Protein AF-A0A352X7N2-F1 (afdb_monomer_lite)

Sequence (103 aa):
MSLSSENVIYSPNGKWGIVISHEWHGMLGGSVAFIEQIHQSIPNLEQQVYDFIEDRLRRHENGKFGSTVVKTLPKMLMHVYGQTKAEKILQDIGINRKYWQTG

Structure (mmCIF, N/CA/C/O backbone):
data_AF-A0A352X7N2-F1
#
_entry.id   AF-A0A352X7N2-F1
#
loop_
_atom_site.group_PDB
_atom_site.id
_atom_site.type_symbol
_atom_site.label_atom_id
_atom_site.label_alt_id
_atom_site.label_comp_id
_atom_site.label_asym_id
_atom_site.label_entity_id
_atom_site.label_seq_id
_atom_site.pdbx_PDB_ins_code
_atom_site.Cartn_x
_atom_site.Cartn_y
_atom_site.Cartn_z
_atom_site.occupancy
_atom_site.B_iso_or_equiv
_atom_site.auth_seq_id
_atom_site.auth_comp_id
_atom_site.auth_asym_id
_atom_site.auth_atom_id
_atom_site.pdbx_PDB_model_num
ATOM 1 N N . MET A 1 1 ? -24.508 1.104 -20.605 1.00 39.22 1 MET A N 1
ATOM 2 C CA . MET A 1 1 ? -23.864 2.028 -19.647 1.00 39.22 1 MET A CA 1
ATOM 3 C C . MET A 1 1 ? -23.370 1.196 -18.477 1.00 39.22 1 MET A C 1
ATOM 5 O O . MET A 1 1 ? -24.199 0.644 -17.772 1.00 39.22 1 MET A O 1
ATOM 9 N N . SER A 1 2 ? -22.058 1.010 -18.328 1.00 48.53 2 SER A N 1
ATOM 10 C CA . SER A 1 2 ? -21.489 0.379 -17.131 1.00 48.53 2 SER A CA 1
ATOM 11 C C . SER A 1 2 ? -21.105 1.507 -16.179 1.00 48.53 2 SER A C 1
ATOM 13 O O . SER A 1 2 ? -20.259 2.331 -16.516 1.00 48.53 2 SER A O 1
ATOM 15 N N . LEU A 1 3 ? -21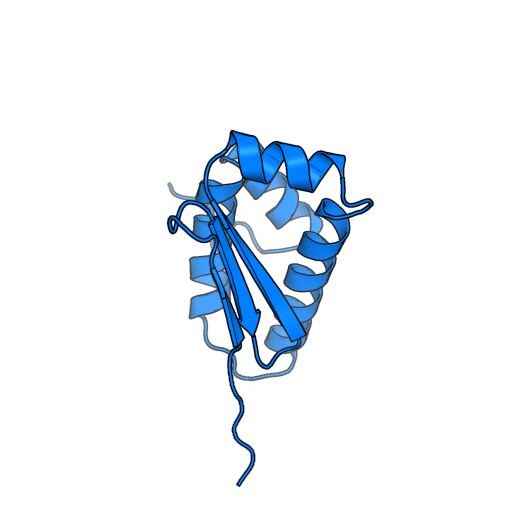.797 1.603 -15.045 1.00 50.47 3 LEU A N 1
ATOM 16 C CA . LEU A 1 3 ? -21.378 2.451 -13.935 1.00 50.47 3 LEU A CA 1
ATOM 17 C C . LEU A 1 3 ? -20.183 1.750 -13.284 1.00 50.47 3 LEU A C 1
ATOM 19 O O . LEU A 1 3 ? -20.355 0.799 -12.526 1.00 50.47 3 LEU A O 1
ATOM 23 N N . SER A 1 4 ? -18.967 2.178 -13.618 1.00 57.44 4 SER A N 1
ATOM 24 C CA . SER A 1 4 ? -17.759 1.820 -12.874 1.00 57.44 4 SER A CA 1
ATOM 25 C C . SER A 1 4 ? -17.793 2.548 -11.527 1.00 57.44 4 SER A C 1
ATOM 27 O O . SER A 1 4 ? -17.158 3.587 -11.356 1.00 57.44 4 SER A O 1
ATOM 29 N N . SER A 1 5 ? -18.630 2.075 -10.606 1.00 65.25 5 SER A N 1
ATOM 30 C CA . SER A 1 5 ? -18.804 2.699 -9.298 1.00 65.25 5 SER A CA 1
ATOM 31 C C . SER A 1 5 ? -17.646 2.321 -8.384 1.00 65.25 5 SER A C 1
ATOM 33 O O . SER A 1 5 ? -17.463 1.153 -8.044 1.00 65.25 5 SER A O 1
ATOM 35 N N . GLU A 1 6 ? -16.875 3.322 -7.974 1.00 76.25 6 GLU A N 1
ATOM 36 C CA . GLU A 1 6 ? -16.030 3.210 -6.791 1.00 76.25 6 GLU A CA 1
ATOM 37 C C . GLU A 1 6 ? -16.937 3.147 -5.562 1.00 76.25 6 GLU A C 1
ATOM 39 O O . GLU A 1 6 ? -17.889 3.921 -5.442 1.00 76.25 6 GLU A O 1
ATOM 44 N N . ASN A 1 7 ? -16.664 2.208 -4.661 1.00 83.94 7 ASN A N 1
ATOM 45 C CA . ASN A 1 7 ? -17.406 2.083 -3.412 1.00 83.94 7 ASN A CA 1
ATOM 46 C C . ASN A 1 7 ? -16.518 2.536 -2.269 1.00 83.94 7 ASN A C 1
ATOM 48 O O . ASN A 1 7 ? -15.351 2.155 -2.210 1.00 83.94 7 ASN A O 1
ATOM 52 N N . VAL A 1 8 ? -17.069 3.32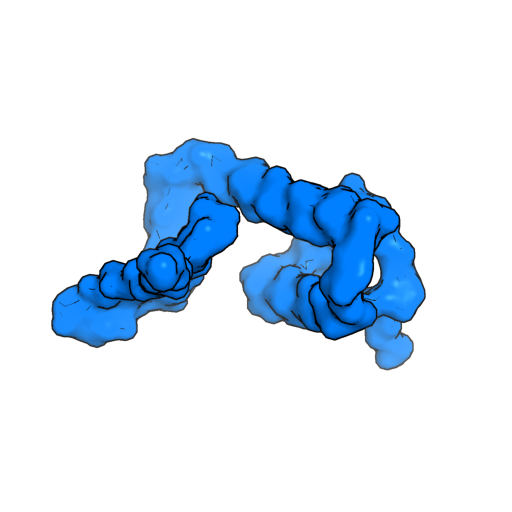0 -1.345 1.00 87.50 8 VAL A N 1
ATOM 53 C CA . VAL A 1 8 ? -16.313 3.770 -0.179 1.00 87.50 8 VAL A CA 1
ATOM 54 C C . VAL A 1 8 ? -17.031 3.378 1.099 1.00 87.50 8 VAL A C 1
ATOM 56 O O . VAL A 1 8 ? -18.214 3.664 1.278 1.00 87.50 8 VAL A O 1
ATOM 59 N N . ILE A 1 9 ? -16.298 2.715 1.988 1.00 90.12 9 ILE A N 1
ATOM 60 C CA . ILE A 1 9 ? -16.733 2.393 3.344 1.00 90.12 9 ILE A CA 1
ATOM 61 C C . ILE A 1 9 ? -16.028 3.366 4.277 1.00 90.12 9 ILE A C 1
ATOM 63 O O . ILE A 1 9 ? -14.802 3.446 4.266 1.00 90.12 9 ILE A O 1
ATOM 67 N N . TYR A 1 10 ? -16.785 4.078 5.103 1.00 91.38 10 TYR A N 1
ATOM 68 C CA . TYR A 1 10 ? -16.239 4.978 6.113 1.00 91.38 10 TYR A CA 1
ATOM 69 C C . TYR A 1 10 ? -16.557 4.463 7.509 1.00 91.38 10 TYR A C 1
ATOM 71 O O . TYR A 1 10 ? -17.616 3.880 7.748 1.00 91.38 10 TYR A O 1
ATOM 79 N N . SER A 1 11 ? -15.661 4.730 8.455 1.00 92.69 11 SER A N 1
ATOM 80 C CA . SER A 1 11 ? -15.991 4.550 9.862 1.00 92.69 11 SER A CA 1
ATOM 81 C C . SER A 1 11 ? -17.022 5.591 10.309 1.00 92.69 11 SER A C 1
ATOM 83 O O . SER A 1 11 ? -17.021 6.706 9.780 1.00 92.69 11 SER A O 1
ATOM 85 N N . PRO A 1 12 ? -17.853 5.295 11.326 1.00 90.19 12 PRO A N 1
ATOM 86 C CA . PRO A 1 12 ? -18.888 6.219 11.802 1.00 90.19 12 PRO A CA 1
ATOM 87 C C . PRO A 1 12 ? -18.385 7.624 12.173 1.00 90.19 12 PRO A C 1
ATOM 89 O O . PRO A 1 12 ? -19.157 8.573 12.162 1.00 90.19 12 PRO A O 1
ATOM 92 N N . ASN A 1 13 ? -17.090 7.761 12.484 1.00 91.69 13 ASN A N 1
ATOM 93 C CA . ASN A 1 13 ? -16.455 9.026 12.864 1.00 91.69 13 ASN A CA 1
ATOM 94 C C . ASN A 1 13 ? -15.363 9.479 11.875 1.00 91.69 13 ASN A C 1
ATOM 96 O O . ASN A 1 13 ? -14.513 10.287 12.240 1.00 91.69 13 ASN A O 1
ATOM 100 N N . GLY A 1 14 ? -15.296 8.899 10.671 1.00 86.75 14 GLY A N 1
ATOM 101 C CA . GLY A 1 14 ? -14.318 9.273 9.640 1.00 86.75 14 GLY A CA 1
ATOM 102 C C . GLY A 1 14 ? -12.849 8.994 9.992 1.00 86.75 14 GLY A C 1
ATOM 103 O O . GLY A 1 14 ? -11.949 9.475 9.315 1.00 86.75 14 GLY A O 1
ATOM 104 N N . LYS A 1 15 ? -12.580 8.213 11.046 1.00 90.75 15 LYS A N 1
ATOM 105 C CA . LYS A 1 15 ? -11.213 7.873 11.489 1.00 90.75 15 LYS A CA 1
ATOM 106 C C . LYS A 1 15 ? -10.490 6.879 10.577 1.00 90.75 15 LYS A C 1
ATOM 108 O O . LYS A 1 15 ? -9.271 6.764 10.653 1.00 90.75 15 LYS A O 1
ATOM 113 N N . TRP A 1 16 ? -11.245 6.134 9.777 1.00 92.44 16 TRP A N 1
ATOM 114 C CA . TRP A 1 16 ? -10.718 5.228 8.766 1.00 92.44 16 TRP A CA 1
ATOM 115 C C . TRP A 1 16 ? -11.709 5.112 7.611 1.00 92.44 16 TRP A C 1
ATOM 117 O O . TRP A 1 16 ? -12.903 5.385 7.783 1.00 92.44 16 TRP A O 1
ATOM 127 N N . GLY A 1 17 ? -11.209 4.704 6.450 1.00 90.81 17 GLY A N 1
ATOM 128 C CA . GLY A 1 17 ? -12.022 4.417 5.278 1.00 90.81 17 GLY A CA 1
ATOM 129 C C . GLY A 1 17 ? -11.359 3.421 4.334 1.00 90.81 17 GLY A C 1
ATOM 130 O O . GLY A 1 17 ? -10.142 3.238 4.365 1.00 90.81 17 GLY A O 1
ATOM 131 N N . ILE A 1 18 ? -12.177 2.776 3.507 1.00 89.44 18 ILE A N 1
ATOM 132 C CA . ILE A 1 18 ? -11.758 1.852 2.453 1.00 89.44 18 ILE A CA 1
ATOM 133 C C . ILE A 1 18 ? -12.376 2.322 1.151 1.00 89.44 18 ILE A C 1
ATOM 135 O O . ILE A 1 18 ? -13.599 2.366 1.047 1.00 89.44 18 ILE A O 1
ATOM 139 N N . VAL A 1 19 ? -11.547 2.628 0.161 1.00 87.81 19 VAL A N 1
ATOM 140 C CA . VAL A 1 19 ? -11.989 2.834 -1.220 1.00 87.81 19 VAL A CA 1
ATOM 141 C C . VAL A 1 19 ? -11.791 1.529 -1.970 1.00 87.81 19 VAL A C 1
ATOM 143 O O . VAL A 1 19 ? -10.673 1.036 -2.050 1.00 87.81 19 VAL A O 1
ATOM 146 N N . ILE A 1 20 ? -12.861 0.975 -2.523 1.00 86.19 20 ILE A N 1
ATOM 147 C CA . ILE A 1 20 ? -12.828 -0.180 -3.414 1.00 86.19 20 ILE A CA 1
ATOM 148 C C . ILE A 1 20 ? -12.934 0.359 -4.835 1.00 86.19 20 ILE A C 1
ATOM 150 O O . ILE A 1 20 ? -13.977 0.875 -5.248 1.00 86.19 20 ILE A O 1
ATOM 154 N N . SER A 1 21 ? -11.826 0.270 -5.560 1.00 80.56 21 SER A N 1
ATOM 155 C CA . SER A 1 21 ? -11.739 0.699 -6.946 1.00 80.56 21 SER A CA 1
ATOM 156 C C . SER A 1 21 ? -12.466 -0.272 -7.875 1.00 80.56 21 SER A C 1
ATOM 158 O O . SER A 1 21 ? -12.577 -1.470 -7.613 1.00 80.56 21 SER A O 1
ATOM 160 N N . HIS A 1 22 ? -12.890 0.248 -9.023 1.00 72.75 22 HIS A N 1
ATOM 161 C CA . HIS A 1 22 ? -13.440 -0.530 -10.130 1.00 72.75 22 HIS A CA 1
ATOM 162 C C . HIS A 1 22 ? -12.432 -1.532 -10.727 1.00 72.75 22 HIS A C 1
ATOM 164 O O . HIS A 1 22 ? -12.828 -2.473 -11.409 1.00 72.75 22 HIS A O 1
ATOM 170 N N . GLU A 1 23 ? -11.136 -1.361 -10.455 1.00 69.19 23 GLU A N 1
ATOM 171 C CA . GLU A 1 23 ? -10.075 -2.296 -10.846 1.00 69.19 23 GLU A CA 1
ATOM 172 C C . GLU A 1 23 ? -9.820 -3.392 -9.787 1.00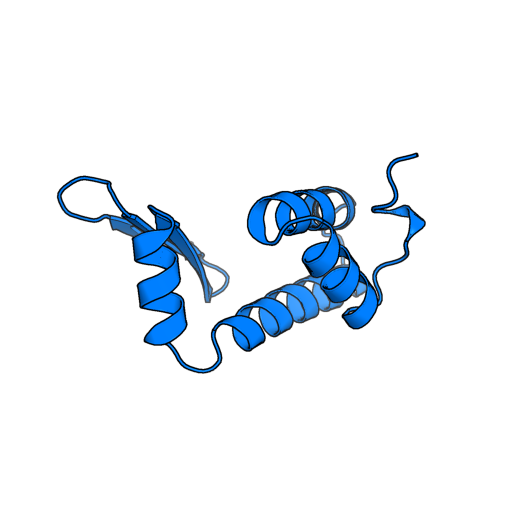 69.19 23 GLU A C 1
ATOM 174 O O . GLU A 1 23 ? -8.742 -3.983 -9.766 1.00 69.19 23 GLU A O 1
ATOM 179 N N . TRP A 1 24 ? -10.796 -3.661 -8.909 1.00 71.81 24 TRP A N 1
ATOM 180 C CA . TRP A 1 24 ? -10.757 -4.713 -7.880 1.00 71.81 24 TRP A CA 1
ATOM 181 C C . TRP A 1 24 ? -9.614 -4.591 -6.857 1.00 71.81 24 TRP A C 1
ATOM 183 O O . TRP A 1 24 ? -9.231 -5.577 -6.231 1.00 71.81 24 TRP A O 1
ATOM 193 N N . HIS A 1 25 ? -9.095 -3.380 -6.633 1.00 79.12 25 HIS A N 1
ATOM 194 C CA . HIS A 1 25 ? -8.167 -3.085 -5.535 1.00 79.12 25 HIS A CA 1
ATOM 195 C C . HIS A 1 25 ? -8.816 -2.209 -4.464 1.00 79.12 25 HIS A C 1
ATOM 197 O O . HIS A 1 25 ? -9.703 -1.402 -4.746 1.00 79.12 25 HIS A O 1
ATOM 203 N N . GLY A 1 26 ? -8.386 -2.408 -3.217 1.00 83.69 26 GLY A N 1
ATOM 204 C CA . GLY A 1 26 ? -8.850 -1.662 -2.054 1.00 83.69 26 GLY A CA 1
ATOM 205 C C . GLY A 1 26 ? -7.749 -0.763 -1.499 1.00 83.69 26 GLY A C 1
ATOM 206 O O . GLY A 1 26 ? -6.654 -1.240 -1.216 1.00 83.69 26 GLY A O 1
ATOM 207 N N . MET A 1 27 ? -8.034 0.522 -1.299 1.00 83.56 27 MET A N 1
ATOM 208 C CA . MET A 1 27 ? -7.156 1.437 -0.570 1.00 83.56 27 MET A CA 1
ATOM 209 C C . MET A 1 27 ? -7.722 1.688 0.823 1.00 83.56 27 MET A C 1
ATOM 211 O O . MET A 1 27 ? -8.833 2.194 0.964 1.00 83.56 27 MET A O 1
ATOM 215 N N . LEU A 1 28 ? -6.941 1.348 1.846 1.00 88.25 28 LEU A N 1
ATOM 216 C CA . LEU A 1 28 ? -7.260 1.586 3.249 1.00 88.25 28 LEU A CA 1
ATOM 217 C C . LEU A 1 28 ? -6.555 2.859 3.731 1.00 88.25 28 LEU A C 1
ATOM 219 O O . LEU A 1 28 ? -5.347 3.003 3.557 1.00 88.25 28 LEU A O 1
ATOM 223 N N . GLY A 1 29 ? -7.295 3.755 4.377 1.00 87.06 29 GLY A N 1
ATOM 224 C CA . GLY A 1 29 ? -6.749 4.928 5.056 1.00 87.06 29 GLY A CA 1
ATOM 225 C C . GLY A 1 29 ? -7.210 4.985 6.507 1.00 87.06 29 GLY A C 1
ATOM 226 O O . GLY A 1 29 ? -8.335 4.600 6.819 1.00 87.06 29 GLY A O 1
ATOM 227 N N . GLY A 1 30 ? -6.359 5.477 7.403 1.00 90.31 30 GLY A N 1
ATOM 228 C CA . GLY A 1 30 ? -6.682 5.629 8.820 1.00 90.31 30 GLY A CA 1
ATOM 229 C C . GLY A 1 30 ? -5.465 6.003 9.659 1.00 90.31 30 GLY A C 1
ATOM 230 O O . GLY A 1 30 ? -4.411 6.347 9.125 1.00 90.31 30 GLY A O 1
ATOM 231 N N . SER A 1 31 ? -5.608 5.943 10.983 1.00 90.25 31 SER A N 1
ATOM 232 C CA . SER A 1 31 ? -4.483 6.146 11.903 1.00 90.25 31 SER A CA 1
ATOM 233 C C . SER A 1 31 ? -3.468 5.002 11.826 1.00 90.25 31 SER A C 1
ATOM 235 O O . SER A 1 31 ? -3.827 3.872 11.503 1.00 90.25 31 SER A O 1
ATOM 237 N N . VAL A 1 32 ? -2.214 5.270 12.207 1.00 86.56 32 VAL A N 1
ATOM 238 C CA . VAL A 1 32 ? -1.143 4.253 12.246 1.00 86.56 32 VAL A CA 1
ATOM 239 C C . VAL A 1 32 ? -1.568 3.027 13.058 1.00 86.56 32 VAL A C 1
ATOM 241 O O . VAL A 1 32 ? -1.512 1.917 12.547 1.00 86.56 32 VAL A O 1
ATOM 244 N N . ALA A 1 33 ? -2.108 3.231 14.265 1.00 89.75 33 ALA A N 1
ATOM 245 C CA . ALA A 1 33 ? -2.578 2.140 15.122 1.00 89.75 33 ALA A CA 1
ATOM 246 C C . ALA A 1 33 ? -3.663 1.271 14.457 1.00 89.75 33 ALA A C 1
ATOM 248 O O . ALA A 1 33 ? -3.696 0.059 14.647 1.00 89.75 33 ALA A O 1
ATOM 249 N N . PHE A 1 34 ? -4.553 1.873 13.664 1.00 90.19 34 PHE A N 1
ATOM 250 C CA . PHE A 1 34 ? -5.562 1.124 12.918 1.00 90.19 34 PHE A CA 1
ATOM 251 C C . PHE A 1 34 ? -4.933 0.316 11.775 1.00 90.19 34 PHE A C 1
ATOM 253 O O . PHE A 1 34 ? -5.247 -0.861 11.614 1.00 90.19 34 PHE A O 1
ATOM 260 N N . ILE A 1 35 ? -4.010 0.915 11.015 1.00 87.88 35 ILE A N 1
ATOM 261 C CA . ILE A 1 35 ? -3.289 0.215 9.943 1.00 87.88 35 ILE A CA 1
ATOM 262 C C . ILE A 1 35 ? -2.481 -0.965 10.504 1.00 87.88 35 ILE A C 1
ATOM 264 O O . ILE A 1 35 ? -2.511 -2.050 9.928 1.00 87.88 35 ILE A O 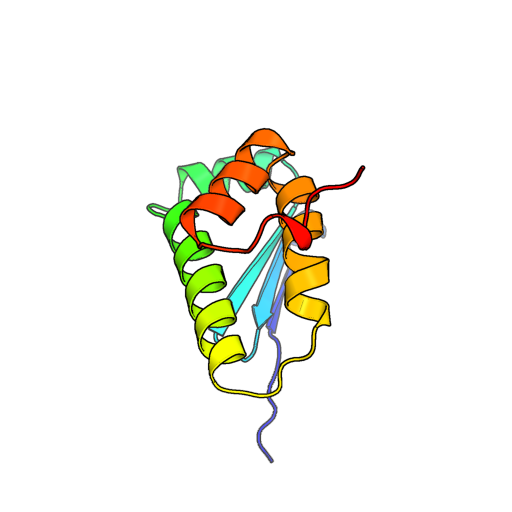1
ATOM 268 N N . GLU A 1 36 ? -1.822 -0.796 11.652 1.00 88.75 36 GLU A N 1
ATOM 269 C CA . GLU A 1 36 ? -1.085 -1.866 12.336 1.00 88.75 36 GLU A CA 1
ATOM 270 C C . GLU A 1 36 ? -1.998 -3.022 12.762 1.00 88.75 36 GLU A C 1
ATOM 272 O O . GLU A 1 36 ? -1.657 -4.184 12.539 1.00 88.75 36 GLU A O 1
ATOM 277 N N . GLN A 1 37 ? -3.182 -2.728 13.309 1.00 91.50 37 GLN A N 1
ATOM 278 C CA . GLN A 1 37 ? -4.169 -3.759 13.652 1.00 91.50 37 GLN A CA 1
ATOM 279 C C . GLN A 1 37 ? -4.617 -4.555 12.425 1.00 91.50 37 GLN A C 1
ATOM 281 O O . GLN A 1 37 ? -4.719 -5.781 12.486 1.00 91.50 37 GLN A O 1
ATOM 286 N N . ILE A 1 38 ? -4.854 -3.880 11.297 1.00 90.56 38 ILE A N 1
ATOM 287 C CA . ILE A 1 38 ? -5.210 -4.553 10.044 1.00 90.56 38 ILE A CA 1
ATOM 288 C C . ILE A 1 38 ? -4.055 -5.422 9.549 1.00 90.56 38 ILE A C 1
ATOM 290 O O . ILE A 1 38 ? -4.277 -6.574 9.183 1.00 90.56 38 ILE A O 1
ATOM 294 N N . HIS A 1 39 ? -2.825 -4.916 9.607 1.00 86.56 39 HIS A N 1
ATOM 295 C CA . HIS A 1 39 ? -1.632 -5.663 9.217 1.00 86.56 39 HIS A CA 1
ATOM 296 C C . HIS A 1 39 ? -1.431 -6.941 10.047 1.00 86.56 39 HIS A C 1
ATOM 298 O O . HIS A 1 39 ? -0.975 -7.953 9.526 1.00 86.56 39 HIS A O 1
ATOM 304 N N . GLN A 1 40 ? -1.794 -6.914 11.332 1.00 89.75 40 GLN A N 1
ATOM 305 C CA . GLN A 1 40 ? -1.752 -8.087 12.212 1.00 89.75 40 GLN A CA 1
ATOM 306 C C . GLN A 1 40 ? -2.914 -9.060 11.973 1.00 89.75 40 GLN A C 1
ATOM 308 O O . GLN A 1 40 ? -2.777 -10.254 12.227 1.00 89.75 40 GLN A O 1
ATOM 313 N N . SER A 1 41 ? -4.058 -8.557 11.506 1.00 91.50 41 SER A N 1
ATOM 314 C CA . SER A 1 41 ? -5.291 -9.342 11.363 1.00 91.50 41 SER A CA 1
ATOM 315 C C . SER A 1 41 ? -5.443 -9.986 9.985 1.00 91.50 41 SER A C 1
ATOM 317 O O . SER A 1 41 ? -6.126 -11.001 9.858 1.00 91.50 41 SER A O 1
ATOM 319 N N . ILE A 1 42 ? -4.842 -9.398 8.946 1.00 88.94 42 ILE A N 1
ATOM 320 C CA . ILE A 1 42 ? -4.948 -9.880 7.569 1.00 88.94 42 ILE A CA 1
ATOM 321 C C . ILE A 1 42 ? -3.646 -10.586 7.177 1.00 88.94 42 ILE A C 1
ATOM 323 O O . ILE A 1 42 ? -2.619 -9.924 6.999 1.00 88.94 42 ILE A O 1
ATOM 327 N N . PRO A 1 43 ? -3.665 -11.918 6.989 1.00 87.56 43 PRO A N 1
ATOM 328 C CA . PRO A 1 43 ? -2.494 -12.629 6.506 1.00 87.56 43 PRO A CA 1
ATOM 329 C C . PRO A 1 43 ? -2.145 -12.173 5.086 1.00 87.56 43 PRO A C 1
ATOM 331 O O . PRO A 1 43 ? -3.022 -11.890 4.268 1.00 87.56 43 PRO A O 1
ATOM 334 N N . ASN A 1 44 ? -0.849 -12.150 4.778 1.00 87.31 44 ASN A N 1
ATOM 335 C CA . ASN A 1 44 ? -0.320 -11.854 3.443 1.00 87.31 44 ASN A CA 1
ATOM 336 C C . ASN A 1 44 ? -0.674 -10.457 2.901 1.00 87.31 44 ASN A C 1
ATOM 338 O O . ASN A 1 44 ? -0.615 -10.246 1.691 1.00 87.31 44 ASN A O 1
ATOM 342 N N . LEU A 1 45 ? -1.023 -9.490 3.760 1.00 85.19 45 LEU A N 1
ATOM 343 C CA . LEU A 1 45 ? -1.332 -8.126 3.318 1.00 85.19 45 LEU A CA 1
ATOM 344 C C . LEU A 1 45 ? -0.150 -7.478 2.580 1.00 85.19 45 LEU A C 1
ATOM 346 O O . LEU A 1 45 ? -0.357 -6.807 1.574 1.00 85.19 45 LEU A O 1
ATOM 350 N N . GLU A 1 46 ? 1.086 -7.717 3.034 1.00 82.38 46 GLU A N 1
ATOM 351 C CA . GLU A 1 46 ? 2.274 -7.241 2.317 1.00 82.38 46 GLU A CA 1
ATOM 352 C C . GLU A 1 46 ? 2.347 -7.833 0.909 1.00 82.38 46 GLU A C 1
ATOM 354 O O . GLU A 1 46 ? 2.524 -7.080 -0.044 1.00 82.38 46 GLU A O 1
ATOM 359 N N . GLN A 1 47 ? 2.143 -9.147 0.760 1.00 86.19 47 GLN A N 1
ATOM 360 C CA . GLN A 1 47 ? 2.186 -9.814 -0.544 1.00 86.19 47 GLN A CA 1
ATOM 361 C C . GLN A 1 47 ? 1.153 -9.229 -1.514 1.00 86.19 47 GLN A C 1
ATOM 363 O O . GLN A 1 47 ? 1.492 -8.948 -2.656 1.00 86.19 47 GLN A O 1
ATOM 368 N N . GLN A 1 48 ? -0.064 -8.931 -1.043 1.00 85.94 48 GLN A N 1
ATOM 369 C CA . GLN A 1 48 ? -1.095 -8.293 -1.871 1.00 85.94 48 GLN A CA 1
ATOM 370 C C . GLN A 1 48 ? -0.651 -6.929 -2.427 1.00 85.94 48 GLN A C 1
ATOM 372 O O . GLN A 1 48 ? -1.025 -6.564 -3.541 1.00 85.94 48 GLN A O 1
ATOM 377 N N . VAL A 1 49 ? 0.161 -6.172 -1.678 1.00 82.62 49 VAL A N 1
ATOM 378 C CA . VAL A 1 49 ? 0.731 -4.909 -2.168 1.00 82.62 49 VAL A CA 1
ATOM 379 C C . VAL A 1 49 ? 1.760 -5.164 -3.267 1.00 82.62 49 VAL A C 1
ATOM 381 O O . VAL A 1 49 ? 1.730 -4.466 -4.281 1.00 82.62 49 VAL A O 1
ATOM 384 N N . TYR A 1 50 ? 2.647 -6.150 -3.095 1.00 81.56 50 TYR A N 1
ATOM 385 C CA . TYR A 1 50 ? 3.612 -6.521 -4.136 1.00 81.56 50 TYR A CA 1
ATOM 386 C C . TYR A 1 50 ? 2.901 -6.980 -5.410 1.00 81.56 50 TYR A C 1
ATOM 388 O O . TYR A 1 50 ? 3.192 -6.440 -6.475 1.00 81.56 50 TYR A O 1
ATOM 396 N N . ASP A 1 51 ? 1.911 -7.867 -5.289 1.00 83.69 51 ASP A N 1
ATOM 397 C CA . ASP A 1 51 ? 1.132 -8.383 -6.419 1.00 83.69 51 ASP A CA 1
ATOM 398 C C . ASP A 1 51 ? 0.412 -7.246 -7.166 1.00 83.69 51 ASP A C 1
ATOM 400 O O . ASP A 1 51 ? 0.413 -7.192 -8.398 1.00 83.69 51 ASP A O 1
ATOM 404 N N . PHE A 1 52 ? -0.165 -6.287 -6.429 1.00 81.44 52 PHE A N 1
ATOM 405 C CA . PHE A 1 52 ? -0.799 -5.106 -7.019 1.00 81.44 52 PHE A CA 1
ATOM 406 C C . PHE A 1 52 ? 0.197 -4.254 -7.811 1.00 81.44 52 PHE A C 1
ATOM 408 O O . PHE A 1 52 ? -0.102 -3.810 -8.923 1.00 81.44 52 PHE A O 1
ATOM 415 N N . ILE A 1 53 ? 1.374 -3.994 -7.241 1.00 78.38 53 ILE A N 1
ATOM 416 C CA . ILE A 1 53 ? 2.406 -3.186 -7.891 1.00 78.38 53 ILE A CA 1
ATOM 417 C C . ILE A 1 53 ? 2.932 -3.905 -9.136 1.00 78.38 53 ILE A C 1
ATOM 419 O O . ILE A 1 53 ? 3.007 -3.285 -10.197 1.00 78.38 53 ILE A O 1
ATOM 423 N N . GLU A 1 54 ? 3.253 -5.193 -9.028 1.00 77.38 54 GLU A N 1
ATOM 424 C CA . GLU A 1 54 ? 3.759 -6.013 -10.128 1.00 77.38 54 GLU A CA 1
ATOM 425 C C . GLU A 1 54 ? 2.759 -6.071 -11.285 1.00 77.38 54 GLU A C 1
ATOM 427 O O . GLU A 1 54 ? 3.112 -5.769 -12.427 1.00 77.38 54 GLU A O 1
ATOM 432 N N . ASP A 1 55 ? 1.488 -6.368 -11.008 1.00 76.81 55 ASP A N 1
ATOM 433 C CA . ASP A 1 55 ? 0.473 -6.431 -12.056 1.00 76.81 55 ASP A CA 1
ATOM 434 C C . ASP A 1 55 ? 0.268 -5.065 -12.732 1.00 76.81 55 ASP A C 1
ATOM 436 O O . ASP A 1 55 ? 0.123 -4.983 -13.957 1.00 76.81 55 ASP A O 1
ATOM 440 N N . ARG A 1 56 ? 0.337 -3.967 -11.969 1.00 72.88 56 ARG A N 1
ATOM 441 C CA . ARG A 1 56 ? 0.243 -2.610 -12.523 1.00 72.88 56 ARG A CA 1
ATOM 442 C C . ARG A 1 56 ? 1.445 -2.258 -13.405 1.00 72.88 56 ARG A C 1
ATOM 444 O O . ARG A 1 56 ? 1.269 -1.597 -14.430 1.00 72.88 56 ARG A O 1
ATOM 451 N N . LEU A 1 57 ? 2.646 -2.715 -13.050 1.00 70.31 57 LEU A N 1
ATOM 452 C CA . LEU A 1 57 ? 3.860 -2.551 -13.856 1.00 70.31 57 LEU A CA 1
ATOM 453 C C . LEU A 1 57 ? 3.833 -3.410 -15.126 1.00 70.31 57 LEU A C 1
ATOM 455 O O . LEU A 1 57 ? 4.106 -2.907 -16.215 1.00 70.31 57 LEU A O 1
ATOM 459 N N . ARG A 1 58 ? 3.406 -4.670 -15.029 1.00 68.38 58 ARG A N 1
ATOM 460 C CA . ARG A 1 58 ? 3.258 -5.570 -16.181 1.00 68.38 58 ARG A CA 1
ATOM 461 C C . ARG A 1 58 ? 2.224 -5.058 -17.185 1.00 68.38 58 ARG A C 1
ATOM 463 O O . ARG A 1 58 ? 2.415 -5.148 -18.399 1.00 68.38 58 ARG A O 1
ATOM 470 N N . ARG A 1 59 ? 1.116 -4.488 -16.700 1.00 65.50 59 ARG A N 1
ATOM 471 C CA . ARG A 1 59 ? 0.119 -3.827 -17.559 1.00 65.50 59 ARG A CA 1
ATOM 472 C C . ARG A 1 59 ? 0.677 -2.564 -18.226 1.00 65.50 59 ARG A C 1
ATOM 474 O O . ARG A 1 59 ? 0.309 -2.283 -19.363 1.00 65.50 59 ARG A O 1
ATOM 481 N N . HIS A 1 60 ? 1.600 -1.852 -17.577 1.00 65.06 60 HIS A N 1
ATOM 482 C CA . HIS A 1 60 ? 2.297 -0.702 -18.162 1.00 65.06 60 HIS A CA 1
ATOM 483 C C . HIS A 1 60 ? 3.234 -1.103 -19.317 1.00 65.06 60 HIS A C 1
ATOM 485 O O . HIS A 1 60 ? 3.225 -0.431 -20.349 1.00 65.06 60 HIS A O 1
ATOM 491 N N . GLU A 1 61 ? 3.999 -2.197 -19.196 1.00 56.75 61 GLU A N 1
ATOM 492 C CA . GLU A 1 61 ? 4.864 -2.694 -20.288 1.00 56.75 61 GLU A CA 1
ATOM 493 C C . GLU A 1 61 ? 4.079 -3.033 -21.565 1.00 56.75 61 GLU A C 1
ATOM 495 O O . GLU A 1 61 ? 4.591 -2.873 -22.671 1.00 56.75 61 GLU A O 1
ATOM 500 N N . ASN A 1 62 ? 2.807 -3.414 -21.417 1.00 53.88 62 ASN A N 1
ATOM 501 C CA . ASN A 1 62 ? 1.936 -3.818 -22.518 1.00 53.88 62 ASN A CA 1
ATOM 502 C C . ASN A 1 62 ? 1.004 -2.710 -23.054 1.00 53.88 62 ASN A C 1
ATOM 504 O O . ASN A 1 62 ? 0.288 -2.947 -24.029 1.00 53.88 62 ASN A O 1
ATOM 508 N N . GLY A 1 63 ? 0.998 -1.491 -22.493 1.00 47.19 63 GLY A N 1
ATOM 509 C CA . GLY A 1 63 ? 0.222 -0.395 -23.084 1.00 47.19 63 GLY A CA 1
ATOM 510 C C . GLY A 1 63 ? 0.009 0.862 -22.232 1.00 47.19 63 GLY A C 1
ATOM 511 O O . GLY A 1 63 ? -0.468 0.794 -21.108 1.00 47.19 63 GLY A O 1
ATOM 512 N N . LYS A 1 64 ? 0.288 2.019 -22.860 1.00 48.12 64 LYS A N 1
ATOM 513 C CA . LYS A 1 64 ? -0.289 3.387 -22.741 1.00 48.12 64 LYS A CA 1
ATOM 514 C C . LYS A 1 64 ? -0.685 3.990 -21.375 1.00 48.12 64 LYS A C 1
ATOM 516 O O . LYS A 1 64 ? -1.168 5.122 -21.373 1.00 48.12 64 LYS A O 1
ATOM 521 N N . PHE A 1 65 ? -0.458 3.360 -20.228 1.00 47.72 65 PHE A N 1
ATOM 522 C CA . PHE A 1 65 ? -0.541 4.065 -18.948 1.00 47.72 65 PHE A CA 1
ATOM 523 C C . PHE A 1 65 ? 0.702 4.943 -18.808 1.00 47.72 65 PHE A C 1
ATOM 525 O O . PHE A 1 65 ? 1.822 4.460 -18.736 1.00 47.72 65 PHE A O 1
ATOM 532 N N . GLY A 1 66 ? 0.504 6.257 -18.897 1.00 52.59 66 GLY A N 1
ATOM 533 C CA . GLY A 1 66 ? 1.582 7.226 -19.054 1.00 52.59 66 GLY A CA 1
ATOM 534 C C . GLY A 1 66 ? 2.600 7.220 -17.912 1.00 52.59 66 GLY A C 1
ATOM 535 O O . GLY A 1 66 ? 2.308 6.827 -16.783 1.00 52.59 66 GLY A O 1
ATOM 536 N N . SER A 1 67 ? 3.776 7.775 -18.225 1.00 57.78 67 SER A N 1
ATOM 537 C CA . SER A 1 67 ? 4.947 8.033 -17.363 1.00 57.78 67 SER A CA 1
ATOM 538 C C . SER A 1 67 ? 4.679 8.524 -15.929 1.00 57.78 67 SER A C 1
ATOM 540 O O . SER A 1 67 ? 5.589 8.537 -15.103 1.00 57.78 67 SER A O 1
ATOM 542 N N . THR A 1 68 ? 3.453 8.942 -15.626 1.00 57.84 68 THR A N 1
ATOM 543 C CA . THR A 1 68 ? 2.970 9.347 -14.312 1.00 57.84 68 THR A CA 1
ATOM 544 C C . THR A 1 68 ? 3.087 8.227 -13.283 1.00 57.84 68 THR A C 1
ATOM 546 O O . THR A 1 68 ? 3.649 8.497 -12.234 1.00 57.84 68 THR A O 1
ATOM 549 N N . VAL A 1 69 ? 2.665 6.984 -13.566 1.00 65.12 69 VAL A N 1
ATOM 550 C CA . VAL A 1 69 ? 2.710 5.887 -12.566 1.00 65.12 69 VAL A CA 1
ATOM 551 C C . VAL A 1 69 ? 4.148 5.562 -12.162 1.00 65.12 69 VAL A C 1
ATOM 553 O O . VAL A 1 69 ? 4.452 5.495 -10.977 1.00 65.12 69 VAL A O 1
ATOM 556 N N . VAL A 1 70 ? 5.062 5.456 -13.130 1.00 65.62 70 VAL A N 1
ATOM 557 C CA . VAL A 1 70 ? 6.492 5.196 -12.870 1.00 65.62 70 VAL A CA 1
ATOM 558 C C . VAL A 1 70 ? 7.146 6.336 -12.077 1.00 65.62 70 VAL A C 1
ATOM 560 O O . VAL A 1 70 ? 8.062 6.098 -11.297 1.00 65.62 70 VAL A O 1
ATOM 563 N N . LYS A 1 71 ? 6.665 7.577 -12.231 1.00 71.19 71 LYS A N 1
ATOM 564 C CA . LYS A 1 71 ? 7.164 8.744 -11.484 1.00 71.19 71 LYS A CA 1
ATOM 565 C C . LYS A 1 71 ? 6.520 8.910 -10.104 1.00 71.19 71 LYS A C 1
ATOM 567 O O . LYS A 1 71 ? 7.158 9.457 -9.206 1.00 71.19 71 LYS A O 1
ATOM 572 N N . THR A 1 72 ? 5.261 8.508 -9.931 1.00 74.00 72 THR A N 1
ATOM 573 C CA . THR A 1 72 ? 4.514 8.702 -8.677 1.00 74.00 72 THR A CA 1
ATOM 574 C C . THR A 1 72 ? 4.630 7.515 -7.733 1.00 74.00 72 THR A C 1
ATOM 576 O O . THR A 1 72 ? 4.667 7.730 -6.523 1.00 74.00 72 THR A O 1
ATOM 579 N N . LEU A 1 73 ? 4.756 6.291 -8.256 1.00 78.75 73 LEU A N 1
ATOM 580 C CA . LEU A 1 73 ? 4.882 5.072 -7.458 1.00 78.75 73 LEU A CA 1
ATOM 581 C C . LEU A 1 73 ? 6.059 5.140 -6.470 1.00 78.75 73 LEU A C 1
ATOM 583 O O . LEU A 1 73 ? 5.822 4.891 -5.290 1.00 78.75 73 LEU A O 1
ATOM 587 N N . PRO A 1 74 ? 7.284 5.549 -6.859 1.00 83.12 74 PRO A N 1
ATOM 588 C CA . PRO A 1 74 ? 8.382 5.630 -5.901 1.00 83.12 74 PRO A CA 1
ATOM 589 C C . PRO A 1 74 ? 8.121 6.599 -4.751 1.00 83.12 74 PRO A C 1
ATOM 591 O O . PRO A 1 74 ? 8.327 6.253 -3.592 1.00 83.12 74 PRO A O 1
ATOM 594 N N . LYS A 1 75 ? 7.597 7.792 -5.057 1.00 82.56 75 LYS A N 1
ATOM 595 C CA . LYS A 1 75 ? 7.263 8.803 -4.043 1.00 82.56 75 LYS A CA 1
ATOM 596 C C . LYS A 1 75 ? 6.183 8.306 -3.086 1.00 82.56 75 LYS A C 1
ATOM 598 O O . LYS A 1 75 ? 6.277 8.539 -1.886 1.00 82.56 75 LYS A O 1
ATOM 603 N N . MET A 1 76 ? 5.180 7.604 -3.612 1.00 81.81 76 MET A N 1
ATOM 604 C CA . MET A 1 76 ? 4.131 6.990 -2.804 1.00 81.81 76 MET A CA 1
ATOM 605 C C . MET A 1 76 ? 4.710 5.924 -1.869 1.00 81.81 76 MET A C 1
ATOM 607 O O . MET A 1 76 ? 4.438 5.953 -0.673 1.00 81.81 76 MET A O 1
ATOM 611 N N . LEU A 1 77 ? 5.544 5.020 -2.390 1.00 84.25 77 LEU A N 1
ATOM 612 C CA . LEU A 1 77 ? 6.174 3.975 -1.584 1.00 84.25 77 LEU A CA 1
ATOM 613 C C . LEU A 1 77 ? 7.063 4.568 -0.491 1.00 84.25 77 LEU A C 1
ATOM 615 O O . LEU A 1 77 ? 6.985 4.124 0.649 1.00 84.25 77 LEU A O 1
ATOM 619 N N . MET A 1 78 ? 7.851 5.599 -0.806 1.00 87.62 78 MET A N 1
ATOM 620 C CA . MET A 1 78 ? 8.683 6.298 0.178 1.00 87.62 78 MET A CA 1
ATOM 621 C C . MET A 1 78 ? 7.846 6.961 1.273 1.00 87.62 78 MET A C 1
ATOM 623 O O . MET A 1 78 ? 8.223 6.909 2.439 1.00 87.62 78 MET A O 1
ATOM 627 N N . HIS A 1 79 ? 6.704 7.555 0.917 1.00 81.31 79 HIS A N 1
ATOM 628 C CA . HIS A 1 79 ? 5.794 8.157 1.889 1.00 81.31 79 HIS A CA 1
ATOM 629 C C . HIS A 1 79 ? 5.159 7.116 2.823 1.00 81.31 79 HIS A C 1
ATOM 631 O O . HIS A 1 79 ? 5.043 7.364 4.018 1.00 81.31 79 HIS A O 1
ATOM 637 N N . VAL A 1 80 ? 4.764 5.957 2.290 1.00 79.56 80 VAL A N 1
ATOM 638 C CA . VAL A 1 80 ? 4.038 4.923 3.046 1.00 79.56 80 VAL A CA 1
ATOM 639 C C . VAL A 1 80 ? 4.975 4.035 3.866 1.00 79.56 80 VAL A C 1
ATOM 641 O O . VAL A 1 80 ? 4.692 3.740 5.023 1.00 79.56 80 VAL A O 1
ATOM 644 N N . TYR A 1 81 ? 6.085 3.595 3.277 1.00 82.62 81 TYR A N 1
ATOM 645 C CA . TYR A 1 81 ? 6.977 2.591 3.867 1.00 82.62 81 TYR A CA 1
ATOM 646 C C . TYR A 1 81 ? 8.283 3.172 4.414 1.00 82.62 81 TYR A C 1
ATOM 648 O O . TYR A 1 81 ? 9.077 2.444 5.011 1.00 82.62 81 TYR A O 1
ATOM 656 N N . GLY A 1 82 ? 8.523 4.467 4.212 1.00 86.25 82 GLY A N 1
ATOM 657 C CA . GLY A 1 82 ? 9.825 5.075 4.444 1.00 86.25 82 GLY A CA 1
ATOM 658 C C . GLY A 1 82 ? 10.830 4.706 3.353 1.00 86.25 82 GLY A C 1
ATOM 659 O O . GLY A 1 82 ? 10.638 3.778 2.563 1.00 86.25 82 GLY A O 1
ATOM 660 N N . GLN A 1 83 ? 11.932 5.452 3.308 1.00 87.50 83 GLN A N 1
ATOM 661 C CA . GLN A 1 83 ? 12.882 5.380 2.202 1.00 87.50 83 GLN A CA 1
ATOM 662 C C . GLN A 1 83 ? 13.510 3.990 2.038 1.00 87.50 83 GLN A C 1
ATOM 664 O O . GLN A 1 83 ? 13.376 3.388 0.979 1.00 87.50 83 GLN A O 1
ATOM 669 N N . THR A 1 84 ? 14.109 3.427 3.089 1.00 89.50 84 THR A N 1
ATOM 670 C CA . THR A 1 84 ? 14.827 2.144 3.003 1.00 89.50 84 THR A CA 1
ATOM 671 C C . THR A 1 84 ? 13.945 0.996 2.503 1.00 89.50 84 THR A C 1
ATOM 673 O O . THR A 1 84 ? 14.357 0.223 1.639 1.00 89.50 84 THR A O 1
ATOM 676 N N . LYS A 1 85 ? 12.714 0.878 3.022 1.00 86.88 85 LYS A N 1
ATOM 677 C CA . LYS A 1 85 ? 11.791 -0.195 2.623 1.00 86.88 85 LYS A CA 1
ATOM 678 C C . LYS A 1 85 ? 11.255 0.040 1.209 1.00 86.88 85 LYS A C 1
ATOM 680 O O . LYS A 1 85 ? 11.177 -0.909 0.436 1.00 86.88 85 LYS A O 1
ATOM 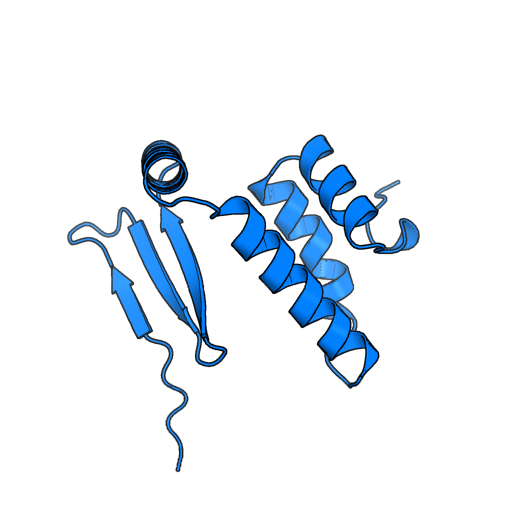685 N N . ALA A 1 86 ? 10.965 1.288 0.843 1.00 87.12 86 ALA A N 1
ATOM 686 C CA . ALA A 1 86 ? 10.545 1.638 -0.511 1.00 87.12 86 ALA A CA 1
ATOM 687 C C . ALA A 1 86 ? 11.616 1.320 -1.563 1.00 87.12 86 ALA A C 1
ATOM 689 O O . ALA A 1 86 ? 11.298 0.746 -2.599 1.00 87.12 86 ALA A O 1
ATOM 690 N N . GLU A 1 87 ? 12.883 1.644 -1.298 1.00 87.75 87 GLU A N 1
ATOM 691 C CA . GLU A 1 87 ? 13.988 1.344 -2.216 1.00 87.75 87 GLU A CA 1
ATOM 692 C C . GLU A 1 87 ? 14.183 -0.160 -2.410 1.00 87.75 87 GLU A C 1
ATOM 694 O O . GLU A 1 87 ? 14.475 -0.590 -3.525 1.00 87.75 87 GLU A O 1
ATOM 699 N N . LYS A 1 88 ? 13.991 -0.958 -1.352 1.00 87.25 88 LYS A N 1
ATOM 700 C CA . LYS A 1 88 ? 14.002 -2.420 -1.453 1.00 87.25 88 LYS A CA 1
ATOM 701 C C . LYS A 1 88 ? 12.857 -2.922 -2.335 1.00 87.25 88 LYS A C 1
ATOM 703 O O . LYS A 1 88 ? 13.119 -3.640 -3.290 1.00 87.25 88 LYS A O 1
ATOM 708 N N . ILE A 1 89 ? 11.624 -2.468 -2.087 1.00 83.75 89 ILE A N 1
ATOM 709 C CA . ILE A 1 89 ? 10.451 -2.829 -2.903 1.00 83.75 89 ILE A CA 1
ATOM 710 C C . ILE A 1 89 ? 10.702 -2.503 -4.380 1.00 83.75 89 ILE A C 1
ATOM 712 O O . ILE A 1 89 ? 10.497 -3.352 -5.236 1.00 83.75 89 ILE A O 1
ATOM 716 N N . LEU A 1 90 ? 11.183 -1.291 -4.679 1.00 82.44 90 LEU A N 1
ATOM 717 C CA . LEU A 1 90 ? 11.463 -0.834 -6.046 1.00 82.44 90 LEU A CA 1
ATOM 718 C C . LEU A 1 90 ? 12.562 -1.653 -6.742 1.00 82.44 90 LEU A C 1
ATOM 720 O O . LEU A 1 90 ? 12.513 -1.812 -7.962 1.00 82.44 90 LEU A O 1
ATOM 724 N N . GLN A 1 91 ? 13.546 -2.150 -5.987 1.00 83.56 91 GLN A N 1
ATOM 725 C CA . GLN A 1 91 ? 14.587 -3.044 -6.498 1.00 83.56 91 GLN A CA 1
ATOM 726 C C . GLN A 1 91 ? 14.038 -4.443 -6.778 1.00 83.56 91 GLN A C 1
ATOM 728 O O . GLN A 1 91 ? 14.274 -4.959 -7.868 1.00 83.56 91 GLN A O 1
ATOM 733 N N . ASP A 1 92 ? 13.280 -5.013 -5.838 1.00 82.25 92 ASP A N 1
ATOM 734 C CA . ASP A 1 92 ? 12.720 -6.365 -5.943 1.00 82.25 92 ASP A CA 1
ATOM 735 C C . ASP A 1 92 ? 11.782 -6.492 -7.158 1.00 82.25 92 ASP A C 1
ATOM 737 O O . ASP A 1 92 ? 11.795 -7.504 -7.853 1.00 82.25 92 ASP A O 1
ATOM 741 N N . ILE A 1 93 ? 11.036 -5.429 -7.483 1.00 76.50 93 ILE A N 1
ATOM 742 C CA . ILE A 1 93 ? 10.144 -5.365 -8.657 1.00 76.50 93 ILE A CA 1
ATOM 743 C C . ILE A 1 93 ? 10.844 -4.919 -9.959 1.00 76.50 93 ILE A C 1
ATOM 745 O O . ILE A 1 93 ? 10.188 -4.743 -10.984 1.00 76.50 93 ILE A O 1
ATOM 749 N N . GLY A 1 94 ? 12.158 -4.663 -9.939 1.00 75.62 94 GLY A N 1
ATOM 750 C CA . GLY A 1 94 ? 12.940 -4.339 -11.139 1.00 75.62 94 GLY A CA 1
ATOM 751 C C . GLY A 1 94 ? 12.776 -2.916 -11.698 1.00 75.62 94 GLY A C 1
ATOM 752 O O . GLY A 1 94 ? 13.136 -2.665 -12.852 1.00 75.62 94 GLY A O 1
ATOM 753 N N . ILE A 1 95 ? 12.277 -1.946 -10.919 1.00 73.50 95 ILE A N 1
ATOM 754 C CA . ILE A 1 95 ? 12.141 -0.560 -11.395 1.00 73.50 95 ILE A CA 1
ATOM 755 C C . ILE A 1 95 ? 13.503 0.131 -11.446 1.00 73.50 95 ILE A C 1
ATOM 757 O O . ILE A 1 95 ? 14.196 0.296 -10.439 1.00 73.50 95 ILE A O 1
ATOM 761 N N . ASN A 1 96 ? 13.862 0.617 -12.638 1.00 69.81 96 ASN A N 1
ATOM 762 C CA . ASN A 1 96 ? 15.140 1.281 -12.875 1.00 69.81 96 ASN A CA 1
ATOM 763 C C . ASN A 1 96 ? 15.366 2.454 -11.899 1.00 69.81 96 ASN A C 1
ATOM 765 O O . ASN A 1 96 ? 14.552 3.378 -11.816 1.00 69.81 96 ASN A O 1
ATOM 769 N N . ARG A 1 97 ? 16.523 2.438 -11.220 1.00 72.12 97 ARG A N 1
ATOM 770 C CA . ARG A 1 97 ? 16.977 3.457 -10.254 1.00 72.12 97 ARG A CA 1
ATOM 771 C C . ARG A 1 97 ? 16.828 4.898 -10.730 1.00 72.12 97 ARG A C 1
ATOM 773 O O . ARG A 1 97 ? 16.529 5.773 -9.921 1.00 72.12 97 ARG A O 1
ATOM 780 N N . LYS A 1 98 ? 16.959 5.148 -12.036 1.00 69.81 98 LYS A N 1
ATOM 781 C CA . LYS A 1 98 ? 16.826 6.489 -12.629 1.00 69.81 98 LYS A CA 1
ATOM 782 C C . LYS A 1 98 ? 15.468 7.158 -12.378 1.00 69.81 98 LYS A C 1
ATOM 784 O O . LYS A 1 98 ? 15.345 8.360 -12.578 1.00 69.81 98 LYS A O 1
ATOM 789 N N . TYR A 1 99 ? 14.442 6.396 -11.993 1.00 65.88 99 TYR A N 1
ATOM 790 C CA . TYR A 1 99 ? 13.098 6.919 -11.735 1.0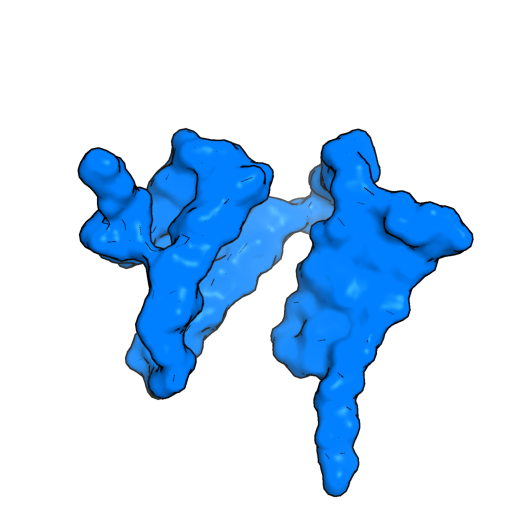0 65.88 99 TYR A CA 1
ATOM 791 C C . TYR A 1 99 ? 12.848 7.317 -10.277 1.00 65.88 99 TYR A C 1
ATOM 793 O O . TYR A 1 99 ? 11.801 7.895 -9.991 1.00 65.88 99 TYR A O 1
ATOM 801 N N . TRP A 1 100 ? 13.773 7.020 -9.362 1.00 68.25 100 TRP A N 1
ATOM 802 C CA . TRP A 1 100 ? 13.536 7.206 -7.929 1.00 68.25 100 TRP A CA 1
ATOM 803 C C . TRP A 1 100 ? 14.747 7.625 -7.100 1.00 68.25 100 TRP A C 1
ATOM 805 O O . TRP A 1 100 ? 14.580 7.943 -5.928 1.00 68.25 100 TRP A O 1
ATOM 815 N N . GLN A 1 101 ? 15.941 7.702 -7.686 1.00 64.06 101 GLN A N 1
ATOM 816 C CA . GLN A 1 101 ? 17.044 8.423 -7.059 1.00 64.06 101 GLN A CA 1
ATOM 817 C C . GLN A 1 101 ? 16.788 9.932 -7.149 1.00 64.06 101 GLN A C 1
ATOM 819 O O . GLN A 1 101 ? 16.788 10.512 -8.235 1.00 64.06 101 GLN A O 1
ATOM 824 N N . THR A 1 102 ? 16.562 10.571 -6.005 1.00 56.12 102 THR A N 1
ATOM 825 C CA . THR A 1 102 ? 16.744 12.017 -5.859 1.00 56.12 102 THR A CA 1
ATOM 826 C C . THR A 1 102 ? 18.226 12.263 -5.611 1.00 56.12 102 THR A C 1
ATOM 828 O O . THR A 1 102 ? 18.774 11.706 -4.659 1.00 56.12 102 THR A O 1
ATOM 831 N N . GLY A 1 103 ? 18.874 13.020 -6.501 1.00 50.62 103 GLY A N 1
ATOM 832 C CA . GLY A 1 103 ? 20.189 13.598 -6.216 1.00 50.62 103 GLY A CA 1
ATOM 833 C C . GLY A 1 103 ? 20.135 14.572 -5.048 1.00 50.62 103 GLY A C 1
ATOM 834 O O . GLY A 1 103 ? 19.022 15.068 -4.753 1.00 50.62 103 GLY A O 1
#

Radius of gyration: 15.42 Å; chains: 1; bounding box: 44×26×38 Å

Secondary structure (DSSP, 8-state):
------EEEE-TTSSEEEEE-TTS-EEEEE-HHHHHHHHHHSTTHHHHHHHHHHHHHHHHHTS---THHHHHHHHHHHHHH-HHHHHHHHHHTT--GGGT---

pLDDT: mean 77.79, std 12.91, range [39.22, 92.69]

Foldseek 3Di:
DDPQDWDKDADPVRQKIWTQGSVRDIDIDHDPVVVVVCVVVDPCPVVVVLVVLLVVVVVVVVDDPDPCCLQVVLVVLCVPVNNVVSVVSCVVSPRDPVNHDDD